Protein AF-A0A931EKB6-F1 (afdb_monomer)

Secondary structure (DSSP, 8-state):
-EEEEEES-TT-HHHHHHHHHHHHTT---EEE-TTT-HHHHHHHHHHTTTS----EEEEEE-SSS--TT-EEEEEES--HHHHHHHHHHTT----

Solvent-accessible surface area (backbone atoms only — not comparable to full-atom values): 5317 Å² total; per-residue (Å²): 115,64,44,36,38,35,36,26,45,85,83,38,69,67,36,44,50,51,54,49,52,32,58,77,27,64,40,78,68,45,82,34,37,38,88,82,32,71,65,36,31,50,31,41,10,66,79,46,82,72,36,86,65,68,36,28,41,37,34,21,45,54,74,87,66,67,55,95,86,50,64,48,48,78,34,73,67,61,54,69,71,60,48,51,53,42,34,50,77,59,69,54,62,73,106

Foldseek 3Di:
DKAKEWLEAPPDPLSVVVVVVCVQQVNDHYYHHLVVDVLSVVLCCQLVVNDNADGKIWITADDDGDDPPGPIDIGRSDDPVVVVVRCVVHPHGGD

Sequence (95 aa):
MAKVQIYGADWCPLTLGFRKYFGVNQIPFELLDVEKDPQAEEADKAMNSGKLKFPMVVVGQVEGYWKPGDNAAVLKNPRLAELEAALGRYGFKKG

Nearest PDB structures (foldseek):
  3zij-assembly2_B  TM=7.762E-01  e=7.144E-03  Bacillus cereus
  5zvl-assembly2_B  TM=8.002E-01  e=9.251E-03  Triticum aestivum
  3h8q-assembly2_B  TM=7.705E-01  e=4.087E-02  Homo sapiens
  4mje-assembly1_A  TM=6.627E-01  e=1.883E-02  Synechocystis sp. PCC 6803 substr. Kazusa
  3uiw-assembly1_A  TM=7.583E-01  e=1.395E-01  Danio rerio

Structure (mmCIF, N/CA/C/O backbone):
data_AF-A0A931EKB6-F1
#
_entry.id   AF-A0A931EKB6-F1
#
loop_
_atom_site.group_PDB
_atom_site.id
_atom_site.type_symbol
_atom_site.label_atom_id
_atom_site.label_alt_id
_atom_site.label_comp_id
_atom_site.label_asym_id
_atom_site.label_entity_id
_atom_site.label_seq_id
_atom_site.pdbx_PDB_ins_code
_atom_site.Cartn_x
_atom_site.Cartn_y
_atom_site.Cartn_z
_atom_site.occupancy
_atom_site.B_iso_or_equiv
_atom_site.auth_seq_id
_atom_site.auth_comp_id
_atom_site.auth_asym_id
_atom_site.auth_atom_id
_atom_site.pdbx_PDB_model_num
ATOM 1 N N . MET A 1 1 ? 3.526 -0.484 17.443 1.00 84.94 1 MET A N 1
ATOM 2 C CA . MET A 1 1 ? 2.161 -0.065 17.036 1.00 84.94 1 MET A CA 1
ATOM 3 C C . MET A 1 1 ? 1.915 -0.559 15.620 1.00 84.94 1 MET A C 1
ATOM 5 O O . MET A 1 1 ? 2.890 -0.687 14.888 1.00 84.94 1 MET A O 1
ATOM 9 N N . ALA A 1 2 ? 0.675 -0.874 15.240 1.00 94.75 2 ALA A N 1
ATOM 10 C CA . ALA A 1 2 ? 0.388 -1.212 13.848 1.00 94.75 2 ALA A CA 1
ATOM 11 C C . ALA A 1 2 ? 0.556 0.022 12.941 1.00 94.75 2 ALA A C 1
ATOM 13 O O . ALA A 1 2 ? 0.319 1.148 13.381 1.00 94.75 2 ALA A O 1
ATOM 14 N N . LYS A 1 3 ? 0.959 -0.197 11.688 1.00 97.81 3 LYS A N 1
ATOM 15 C CA . LYS A 1 3 ? 1.143 0.816 10.645 1.00 97.81 3 LYS A CA 1
ATOM 16 C C . LYS A 1 3 ? 0.374 0.433 9.382 1.00 97.81 3 LYS A C 1
ATOM 18 O O . LYS A 1 3 ? 0.098 -0.746 9.157 1.00 97.81 3 LYS A O 1
ATOM 23 N N . VAL A 1 4 ? 0.087 1.439 8.561 1.00 98.44 4 VAL A N 1
ATOM 24 C CA . VAL A 1 4 ? -0.322 1.284 7.163 1.00 98.44 4 VAL A CA 1
ATOM 25 C C . VAL A 1 4 ? 0.798 1.844 6.295 1.00 98.44 4 VAL A C 1
ATOM 27 O O . VAL A 1 4 ? 1.175 3.002 6.458 1.00 98.44 4 VAL A O 1
ATOM 30 N N . GLN A 1 5 ? 1.332 1.038 5.386 1.00 98.75 5 GLN A N 1
ATOM 31 C CA . GLN A 1 5 ? 2.372 1.445 4.443 1.00 98.75 5 GLN A CA 1
ATOM 32 C C . GLN A 1 5 ? 1.902 1.199 3.016 1.00 98.75 5 GLN A C 1
ATOM 34 O O . GLN A 1 5 ? 1.317 0.156 2.722 1.00 98.75 5 GLN A O 1
ATOM 39 N N . ILE A 1 6 ? 2.175 2.150 2.130 1.00 98.75 6 ILE A N 1
ATOM 40 C CA . ILE A 1 6 ? 1.966 2.018 0.692 1.00 98.75 6 ILE A CA 1
ATOM 41 C C . ILE A 1 6 ? 3.340 1.981 0.037 1.00 98.75 6 ILE A C 1
ATOM 43 O O . ILE A 1 6 ? 4.041 2.987 0.047 1.00 98.75 6 ILE A O 1
ATOM 47 N N . TYR A 1 7 ? 3.697 0.852 -0.559 1.00 98.81 7 TYR A N 1
ATOM 48 C CA . TYR A 1 7 ? 4.877 0.737 -1.409 1.00 98.81 7 TYR A CA 1
ATOM 49 C C . TYR A 1 7 ? 4.444 1.024 -2.840 1.00 98.81 7 TYR A C 1
ATOM 51 O O . TYR A 1 7 ? 3.683 0.251 -3.427 1.00 98.81 7 TYR A O 1
ATOM 59 N N . GLY A 1 8 ? 4.870 2.153 -3.396 1.00 98.38 8 GLY A N 1
ATOM 60 C CA . GLY A 1 8 ? 4.583 2.508 -4.782 1.00 98.38 8 GLY A CA 1
ATOM 61 C C . GLY A 1 8 ? 4.994 3.925 -5.140 1.00 98.38 8 GLY A C 1
ATOM 62 O O . GLY A 1 8 ? 5.359 4.698 -4.270 1.00 98.38 8 GLY A O 1
ATOM 63 N N . ALA A 1 9 ? 4.904 4.275 -6.421 1.00 97.81 9 ALA A N 1
ATOM 64 C CA . ALA A 1 9 ? 5.342 5.583 -6.903 1.00 97.81 9 ALA A CA 1
ATOM 65 C C . ALA A 1 9 ? 4.291 6.687 -6.691 1.00 97.81 9 ALA A C 1
ATOM 67 O O . ALA A 1 9 ? 3.083 6.440 -6.805 1.00 97.81 9 ALA A O 1
ATOM 68 N N . ASP A 1 10 ? 4.740 7.916 -6.430 1.00 93.81 10 ASP A N 1
ATOM 69 C CA . ASP A 1 10 ? 3.872 9.069 -6.150 1.00 93.81 10 ASP A CA 1
ATOM 70 C C . ASP A 1 10 ? 3.005 9.522 -7.336 1.00 93.81 10 ASP A C 1
ATOM 72 O O . ASP A 1 10 ? 1.916 10.059 -7.118 1.00 93.81 10 ASP A O 1
ATOM 76 N N . TRP A 1 11 ? 3.445 9.258 -8.566 1.00 95.50 11 TRP A N 1
ATOM 77 C CA . TRP A 1 11 ? 2.727 9.551 -9.807 1.00 95.50 11 TRP A CA 1
ATOM 78 C C . TRP A 1 11 ? 1.710 8.467 -10.197 1.00 95.50 11 TRP A C 1
ATOM 80 O O . TRP A 1 11 ? 0.839 8.708 -11.036 1.00 95.50 11 TRP A O 1
ATOM 90 N N . CYS A 1 12 ? 1.796 7.267 -9.611 1.00 97.38 12 CYS A N 1
ATOM 91 C CA . CYS A 1 12 ? 0.965 6.132 -10.002 1.00 97.38 12 CYS A CA 1
ATOM 92 C C . CYS A 1 12 ? -0.508 6.356 -9.604 1.00 97.38 12 CYS A C 1
ATOM 94 O O . CYS A 1 12 ? -0.804 6.512 -8.413 1.00 97.38 12 CYS A O 1
ATOM 96 N N . PRO A 1 13 ? -1.470 6.294 -10.550 1.00 97.69 13 PRO A N 1
ATOM 97 C CA . PRO A 1 13 ? -2.885 6.540 -10.255 1.00 97.69 13 PRO A CA 1
ATOM 98 C C . PRO A 1 13 ? -3.471 5.618 -9.178 1.00 97.69 13 PRO A C 1
ATOM 100 O O . PRO A 1 13 ? -4.301 6.047 -8.378 1.00 97.69 13 PRO A O 1
ATOM 103 N N . LEU A 1 14 ? -3.020 4.360 -9.122 1.00 97.88 14 LEU A N 1
ATOM 104 C CA . LEU A 1 14 ? -3.466 3.402 -8.108 1.00 97.88 14 LEU A CA 1
ATOM 105 C C . LEU A 1 14 ? -2.923 3.767 -6.718 1.00 97.88 14 LEU A C 1
ATOM 107 O O . LEU A 1 14 ? -3.684 3.785 -5.751 1.00 97.88 14 LEU A O 1
ATOM 111 N N . THR A 1 15 ? -1.643 4.146 -6.619 1.00 98.25 15 THR A N 1
ATOM 112 C CA . THR A 1 15 ? -1.038 4.662 -5.378 1.00 98.25 15 THR A CA 1
ATOM 113 C C . THR A 1 15 ? -1.776 5.907 -4.887 1.00 98.25 15 THR A C 1
ATOM 115 O O . THR A 1 15 ? -2.134 6.000 -3.712 1.00 98.25 15 THR A O 1
ATOM 118 N N . LEU A 1 16 ? -2.065 6.850 -5.789 1.00 98.25 16 LEU A N 1
ATOM 119 C CA . LEU A 1 16 ? -2.840 8.055 -5.483 1.00 98.25 16 LEU A CA 1
ATOM 120 C C . LEU A 1 16 ? -4.248 7.721 -4.971 1.00 98.25 16 LEU A C 1
ATOM 122 O O . LEU A 1 16 ? -4.725 8.368 -4.038 1.00 98.25 16 LEU A O 1
ATOM 126 N N . GLY A 1 17 ? -4.885 6.686 -5.526 1.00 98.31 17 GLY A N 1
ATOM 127 C CA . GLY A 1 17 ? -6.163 6.161 -5.046 1.00 98.31 17 GLY A CA 1
ATOM 128 C C . GLY A 1 17 ? -6.109 5.730 -3.578 1.00 98.31 17 GLY A C 1
ATOM 129 O O . GLY A 1 17 ? -6.947 6.163 -2.784 1.00 98.31 17 GLY A O 1
ATOM 130 N N . PHE A 1 18 ? -5.091 4.958 -3.188 1.00 98.38 18 PHE A N 1
ATOM 131 C CA . PHE A 1 18 ? -4.895 4.551 -1.792 1.00 98.38 18 PHE A CA 1
ATOM 132 C C . PHE A 1 18 ? -4.568 5.737 -0.877 1.00 98.38 18 PHE A C 1
ATOM 134 O O . PHE A 1 18 ? -5.192 5.879 0.173 1.00 98.38 18 PHE A O 1
ATOM 141 N N . ARG A 1 19 ? -3.672 6.644 -1.292 1.00 98.31 19 ARG A N 1
ATOM 142 C CA . ARG A 1 19 ? -3.355 7.874 -0.537 1.00 98.31 19 ARG A CA 1
ATOM 143 C C . ARG A 1 19 ? -4.613 8.698 -0.257 1.00 98.31 19 ARG A C 1
ATOM 145 O O . ARG A 1 19 ? -4.832 9.129 0.873 1.00 98.31 19 ARG A O 1
ATOM 152 N N . LYS A 1 20 ? -5.461 8.882 -1.275 1.00 98.38 20 LYS A N 1
ATOM 153 C CA . LYS A 1 20 ? -6.743 9.583 -1.141 1.00 98.38 20 LYS A CA 1
ATOM 154 C C . LYS A 1 20 ? -7.678 8.847 -0.187 1.00 98.38 20 LYS A C 1
ATOM 156 O O . LYS A 1 20 ? -8.266 9.488 0.676 1.00 98.38 20 LYS A O 1
ATOM 161 N N . TYR A 1 21 ? -7.810 7.528 -0.328 1.00 97.94 21 TYR A N 1
ATOM 162 C CA . TYR A 1 21 ? -8.658 6.720 0.546 1.00 97.94 21 TYR A CA 1
ATOM 163 C C . TYR A 1 21 ? -8.254 6.869 2.017 1.00 97.94 21 TYR A C 1
ATOM 165 O O . TYR A 1 21 ? -9.101 7.211 2.841 1.00 97.94 21 TYR A O 1
ATOM 173 N N . PHE A 1 22 ? -6.978 6.677 2.356 1.00 98.19 22 PHE A N 1
ATOM 174 C CA . PHE A 1 22 ? -6.528 6.802 3.742 1.00 98.19 22 PHE A CA 1
ATOM 175 C C . PHE A 1 22 ? -6.650 8.236 4.263 1.00 98.19 22 PHE A C 1
ATOM 177 O O . PHE A 1 22 ? -7.118 8.427 5.382 1.00 98.19 22 PHE A O 1
ATOM 184 N N . GLY A 1 23 ? -6.329 9.238 3.437 1.00 97.62 23 GLY A N 1
ATOM 185 C CA . GLY A 1 23 ? -6.487 10.647 3.796 1.00 97.62 23 GLY A CA 1
ATOM 186 C C . GLY A 1 23 ? -7.937 11.030 4.112 1.00 97.62 23 GLY A C 1
ATOM 187 O O . GLY A 1 23 ? -8.195 11.620 5.157 1.00 97.62 23 GLY A O 1
ATOM 188 N N . VAL A 1 24 ? -8.893 10.649 3.255 1.00 97.62 24 VAL A N 1
ATOM 189 C CA . VAL A 1 24 ? -10.330 10.932 3.458 1.00 97.62 24 VAL A CA 1
ATOM 190 C C . VAL A 1 24 ? -10.872 10.244 4.710 1.00 97.62 24 VAL A C 1
ATOM 192 O O . VAL A 1 24 ? -11.697 10.820 5.406 1.00 97.62 24 VAL A O 1
ATOM 195 N N . ASN A 1 25 ? -10.402 9.032 5.011 1.00 97.38 25 ASN A N 1
ATOM 196 C CA . ASN A 1 25 ? -10.853 8.265 6.174 1.00 97.38 25 ASN A CA 1
ATOM 197 C C . ASN A 1 25 ? -10.025 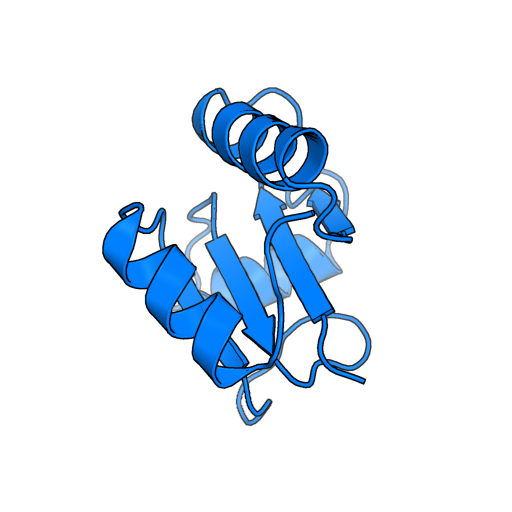8.539 7.442 1.00 97.38 25 ASN A C 1
ATOM 199 O O . ASN A 1 25 ? -10.182 7.819 8.426 1.00 97.38 25 ASN A O 1
ATOM 203 N N . GLN A 1 26 ? -9.128 9.532 7.415 1.00 97.06 26 GLN A N 1
ATOM 204 C CA . GLN A 1 26 ? -8.248 9.901 8.530 1.00 97.06 26 GLN A CA 1
ATOM 205 C C . GLN A 1 26 ? -7.412 8.730 9.080 1.00 97.06 26 GLN A C 1
ATOM 207 O O . GLN A 1 26 ? -7.097 8.673 10.267 1.00 97.06 26 GLN A O 1
ATOM 212 N N . ILE A 1 27 ? -7.031 7.791 8.212 1.00 97.19 27 ILE A N 1
ATOM 213 C CA . ILE A 1 27 ? -6.180 6.653 8.563 1.00 97.19 27 ILE A CA 1
ATOM 214 C C . ILE A 1 27 ? -4.721 7.084 8.365 1.00 97.19 27 ILE A C 1
ATOM 216 O O . ILE A 1 27 ? -4.342 7.389 7.232 1.00 97.19 27 ILE A O 1
ATOM 220 N N . PRO A 1 28 ? -3.880 7.107 9.417 1.00 97.06 28 PRO A N 1
ATOM 221 C CA . PRO A 1 28 ? -2.463 7.415 9.268 1.00 97.06 28 PRO A CA 1
ATOM 222 C C . PRO A 1 28 ? -1.776 6.366 8.391 1.00 97.06 28 PRO A C 1
ATOM 224 O O . PRO A 1 28 ? -1.942 5.166 8.613 1.00 97.06 28 PRO A O 1
ATOM 227 N N . PHE A 1 29 ? -0.987 6.816 7.419 1.00 97.94 29 PHE A N 1
ATOM 228 C CA . PHE A 1 29 ? -0.238 5.940 6.526 1.00 97.94 29 PHE A CA 1
ATOM 229 C C . PHE A 1 29 ? 1.120 6.543 6.167 1.00 97.94 29 PHE A C 1
ATOM 231 O O . PHE A 1 29 ? 1.327 7.752 6.258 1.00 97.94 29 PHE A O 1
ATOM 238 N N . GLU A 1 30 ? 2.022 5.683 5.715 1.00 98.12 30 GLU A N 1
ATOM 239 C CA . GLU A 1 30 ? 3.331 6.039 5.179 1.00 98.12 30 GLU A CA 1
ATOM 240 C C . GLU A 1 30 ? 3.370 5.698 3.684 1.00 98.12 30 GLU A C 1
ATOM 242 O O . GLU A 1 30 ? 2.945 4.614 3.279 1.00 98.12 30 GLU A O 1
ATOM 247 N N . LEU A 1 31 ? 3.838 6.631 2.853 1.00 98.38 31 LEU A N 1
ATOM 248 C CA . LEU A 1 31 ? 4.129 6.366 1.445 1.00 98.38 31 LEU A CA 1
ATOM 249 C C . LEU A 1 31 ? 5.623 6.085 1.310 1.00 98.38 31 LEU A C 1
ATOM 251 O O . LEU A 1 31 ? 6.434 6.956 1.611 1.00 98.38 31 LEU A O 1
ATOM 255 N N . LEU A 1 32 ? 5.954 4.896 0.822 1.00 98.56 32 LEU A N 1
ATOM 256 C CA . LEU A 1 32 ? 7.308 4.427 0.572 1.00 98.56 32 LEU A CA 1
ATOM 257 C C . LEU A 1 32 ? 7.507 4.346 -0.945 1.00 98.56 32 LEU A C 1
ATOM 259 O O . LEU A 1 32 ? 6.997 3.437 -1.608 1.00 98.56 32 LEU A O 1
ATOM 263 N N . ASP A 1 33 ? 8.173 5.360 -1.501 1.00 98.38 33 ASP A N 1
ATOM 264 C CA . ASP A 1 33 ? 8.343 5.511 -2.947 1.00 98.38 33 ASP A CA 1
ATOM 265 C C . ASP A 1 33 ? 9.441 4.581 -3.470 1.00 98.38 33 ASP A C 1
ATOM 267 O O . ASP A 1 33 ? 10.630 4.876 -3.375 1.00 98.38 33 ASP A O 1
ATOM 271 N N . VAL A 1 34 ? 9.020 3.456 -4.049 1.00 98.44 34 VAL A N 1
ATOM 272 C CA . VAL A 1 34 ? 9.903 2.384 -4.534 1.00 98.44 34 VAL A CA 1
ATOM 273 C C . VAL A 1 34 ? 10.829 2.803 -5.682 1.00 98.44 34 VAL A C 1
ATOM 275 O O . VAL A 1 34 ? 11.721 2.040 -6.032 1.00 98.44 34 VAL A O 1
ATOM 278 N N . GLU A 1 35 ? 10.632 3.978 -6.290 1.00 97.88 35 GLU A N 1
ATOM 279 C CA . GLU A 1 35 ? 11.534 4.510 -7.323 1.00 97.88 35 GLU A CA 1
ATOM 280 C C . GLU A 1 35 ? 12.603 5.4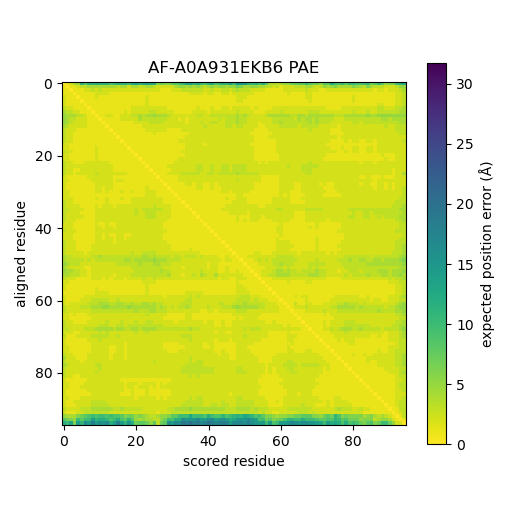56 -6.753 1.00 97.88 35 GLU A C 1
ATOM 282 O O . GLU A 1 35 ? 13.576 5.774 -7.436 1.00 97.88 35 GLU A O 1
ATOM 287 N N . LYS A 1 36 ? 12.434 5.919 -5.509 1.00 98.25 36 LYS A N 1
ATOM 288 C CA . LYS A 1 36 ? 13.333 6.885 -4.851 1.00 98.25 36 LYS A CA 1
ATOM 289 C C . LYS A 1 36 ? 14.000 6.325 -3.598 1.00 98.25 36 LYS A C 1
ATOM 291 O O . LYS A 1 36 ? 14.980 6.896 -3.124 1.00 98.25 36 LYS A O 1
ATOM 296 N N . ASP A 1 37 ? 13.472 5.229 -3.074 1.00 98.19 37 ASP A N 1
ATOM 297 C CA . ASP A 1 37 ? 13.911 4.585 -1.849 1.00 98.19 37 ASP A CA 1
ATOM 298 C C . ASP A 1 37 ? 14.302 3.122 -2.125 1.00 98.19 37 ASP A C 1
ATOM 300 O O . ASP A 1 37 ? 13.429 2.266 -2.310 1.00 98.19 37 ASP A O 1
ATOM 304 N N . PRO A 1 38 ? 15.612 2.810 -2.135 1.00 98.44 38 PRO A N 1
ATOM 305 C CA . PRO A 1 38 ? 16.098 1.455 -2.383 1.00 98.44 38 PRO A CA 1
ATOM 306 C C . PRO A 1 38 ? 15.582 0.413 -1.380 1.00 98.44 38 PRO A C 1
ATOM 308 O O . PRO A 1 38 ? 15.421 -0.751 -1.741 1.00 98.44 38 PRO A O 1
ATOM 311 N N . GLN A 1 39 ? 15.303 0.803 -0.132 1.00 98.50 39 GLN A N 1
ATOM 312 C CA . GLN A 1 39 ? 14.791 -0.126 0.880 1.00 98.50 39 GLN A CA 1
ATOM 313 C C . GLN A 1 39 ? 13.307 -0.430 0.646 1.00 98.50 39 GLN A C 1
ATOM 315 O O 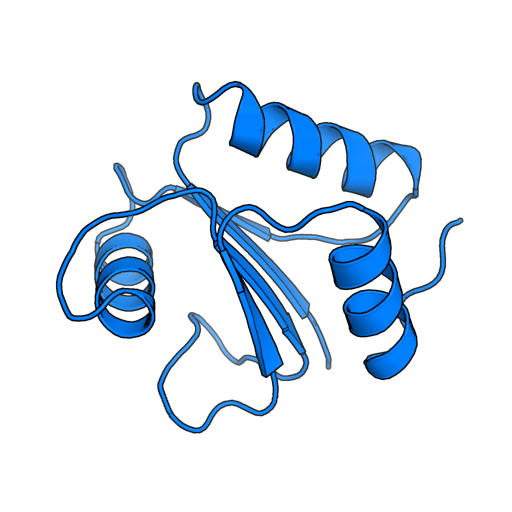. GLN A 1 39 ? 12.866 -1.567 0.828 1.00 98.50 39 GLN A O 1
ATOM 320 N N . ALA A 1 40 ? 12.542 0.560 0.178 1.00 98.56 40 ALA A N 1
ATOM 321 C CA . ALA A 1 40 ? 11.173 0.345 -0.275 1.00 98.56 40 ALA A CA 1
ATOM 322 C C . ALA A 1 40 ? 11.125 -0.562 -1.516 1.00 98.56 40 ALA A C 1
ATOM 324 O O . ALA A 1 40 ? 10.280 -1.456 -1.591 1.00 98.56 40 ALA A O 1
ATOM 325 N N . GLU A 1 41 ? 12.043 -0.366 -2.469 1.00 98.69 41 GLU A N 1
ATOM 326 C CA . GLU A 1 41 ? 12.175 -1.218 -3.656 1.00 98.69 41 GLU A CA 1
ATOM 327 C C . GLU A 1 41 ? 12.479 -2.679 -3.281 1.00 98.69 41 GLU A C 1
ATOM 329 O O . GLU A 1 41 ? 11.861 -3.609 -3.809 1.00 98.69 41 GLU A O 1
ATOM 334 N N . GLU A 1 4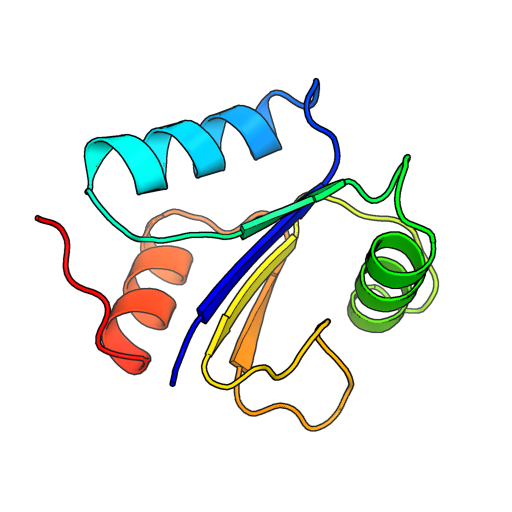2 ? 13.414 -2.893 -2.351 1.00 98.62 42 GLU A N 1
ATOM 335 C CA . GLU A 1 42 ? 13.781 -4.224 -1.864 1.00 98.62 42 GLU A CA 1
ATOM 336 C C . GLU A 1 42 ? 12.603 -4.918 -1.172 1.00 98.62 42 GLU A C 1
ATOM 338 O O . GLU A 1 42 ? 12.305 -6.078 -1.475 1.00 98.62 42 GLU A O 1
ATOM 343 N N . ALA A 1 43 ? 11.883 -4.204 -0.304 1.00 98.56 43 ALA A N 1
ATOM 344 C CA . ALA A 1 43 ? 10.691 -4.726 0.356 1.00 98.56 43 ALA A CA 1
ATOM 345 C C . ALA A 1 43 ? 9.591 -5.099 -0.656 1.00 98.56 43 ALA A C 1
ATOM 347 O O . ALA A 1 43 ? 9.006 -6.181 -0.561 1.00 98.56 43 ALA A O 1
ATOM 348 N N . ASP A 1 44 ? 9.340 -4.259 -1.668 1.00 98.62 44 ASP A N 1
ATOM 349 C CA . ASP A 1 44 ? 8.379 -4.559 -2.737 1.00 98.62 44 ASP A CA 1
ATOM 350 C C . ASP A 1 44 ? 8.749 -5.833 -3.501 1.00 98.62 44 ASP A C 1
ATOM 352 O O . ASP A 1 44 ? 7.919 -6.737 -3.665 1.00 98.62 44 ASP A O 1
ATOM 356 N N . LYS A 1 45 ? 10.021 -5.957 -3.890 1.00 98.50 45 LYS A N 1
ATOM 357 C CA . LYS A 1 45 ? 10.547 -7.159 -4.541 1.00 98.50 45 LYS A CA 1
ATOM 358 C C . LYS A 1 45 ? 10.420 -8.386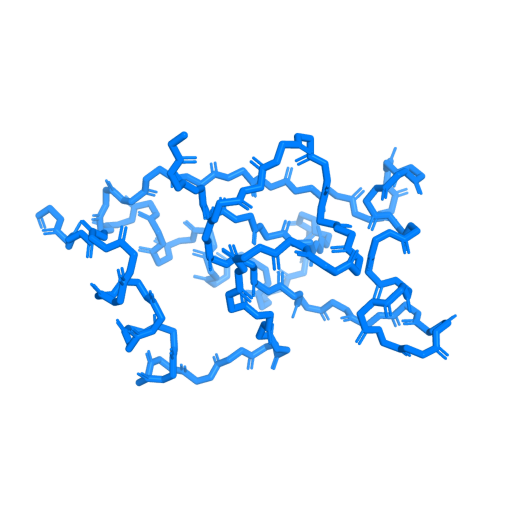 -3.643 1.00 98.50 45 LYS A C 1
ATOM 360 O O . LYS A 1 45 ? 10.029 -9.444 -4.143 1.00 98.50 45 LYS A O 1
ATOM 365 N N . ALA A 1 46 ? 10.689 -8.272 -2.343 1.00 98.25 46 ALA A N 1
ATOM 366 C CA . ALA A 1 46 ? 10.534 -9.372 -1.392 1.00 98.25 46 ALA A CA 1
ATOM 367 C C . ALA A 1 46 ? 9.076 -9.865 -1.318 1.00 98.25 46 ALA A C 1
ATOM 369 O O . ALA A 1 46 ? 8.837 -11.073 -1.330 1.00 98.25 46 ALA A O 1
ATOM 370 N N . MET A 1 47 ? 8.096 -8.954 -1.351 1.00 98.31 47 MET A N 1
ATOM 371 C CA . MET A 1 47 ? 6.665 -9.298 -1.411 1.00 98.31 47 MET A CA 1
ATOM 372 C C . MET A 1 47 ? 6.251 -9.950 -2.743 1.00 98.31 47 MET A C 1
ATOM 374 O O . MET A 1 47 ? 5.235 -10.640 -2.819 1.00 98.31 47 MET A O 1
ATOM 378 N N . ASN A 1 48 ? 7.030 -9.745 -3.807 1.00 97.94 48 ASN A N 1
ATOM 379 C CA . ASN A 1 48 ? 6.662 -10.075 -5.183 1.00 97.94 48 ASN A CA 1
ATOM 380 C C . ASN A 1 48 ? 7.646 -11.027 -5.882 1.00 97.94 48 ASN A C 1
ATOM 382 O O . ASN A 1 48 ? 7.774 -11.006 -7.111 1.00 97.94 48 ASN A O 1
ATOM 386 N N . SER A 1 49 ? 8.317 -11.898 -5.121 1.00 96.31 49 SER A N 1
ATOM 387 C CA . SER A 1 49 ? 9.239 -12.912 -5.669 1.00 96.31 49 SER A CA 1
ATOM 388 C C . SER A 1 49 ? 10.345 -12.305 -6.550 1.00 96.31 49 SER A C 1
ATOM 390 O O . SER A 1 49 ? 10.614 -12.774 -7.656 1.00 96.31 49 SER A O 1
ATOM 392 N N . GLY A 1 50 ? 10.944 -11.210 -6.081 1.00 97.00 50 GLY A N 1
ATOM 393 C CA . GLY A 1 50 ? 12.045 -10.501 -6.734 1.00 97.00 50 GLY A CA 1
ATOM 394 C C . GLY A 1 50 ? 11.630 -9.497 -7.814 1.00 97.00 50 GLY A C 1
ATOM 395 O O . GLY A 1 50 ? 12.496 -8.868 -8.419 1.00 97.00 50 GLY A O 1
ATOM 396 N N . LYS A 1 51 ? 10.330 -9.328 -8.089 1.00 97.69 51 LYS A N 1
ATOM 397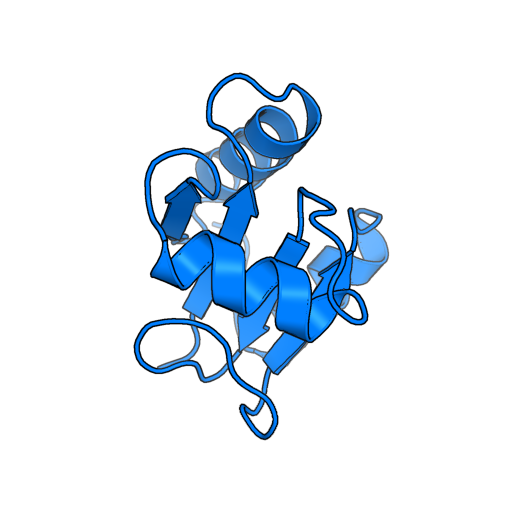 C CA . LYS A 1 51 ? 9.833 -8.425 -9.142 1.00 97.69 51 LYS A CA 1
ATOM 398 C C . LYS A 1 51 ? 9.254 -7.152 -8.544 1.00 97.69 51 LYS A C 1
ATOM 400 O O . LYS A 1 51 ? 8.423 -7.242 -7.657 1.00 97.69 51 LYS A O 1
ATOM 405 N N . LEU A 1 52 ? 9.590 -6.001 -9.119 1.00 96.81 52 LEU A N 1
ATOM 406 C CA . LEU A 1 52 ? 8.960 -4.732 -8.754 1.00 96.81 52 LEU A CA 1
ATOM 407 C C . LEU A 1 52 ? 7.494 -4.712 -9.233 1.00 96.81 52 LEU A C 1
ATOM 409 O O . LEU A 1 52 ? 7.223 -4.852 -10.434 1.00 96.81 52 LEU A O 1
ATOM 413 N N . LYS A 1 53 ? 6.538 -4.621 -8.303 1.00 96.44 53 LYS A N 1
ATOM 414 C CA . LYS A 1 53 ? 5.088 -4.701 -8.533 1.00 96.44 53 LYS A CA 1
ATOM 415 C C . LYS A 1 53 ? 4.318 -3.861 -7.502 1.00 96.44 53 LYS A C 1
ATOM 417 O O . LYS A 1 53 ? 3.801 -4.395 -6.528 1.00 96.44 53 LYS A O 1
ATOM 422 N N . PHE A 1 54 ? 4.102 -2.591 -7.822 1.00 96.25 54 PHE A N 1
ATOM 423 C CA . PHE A 1 54 ? 3.353 -1.652 -6.987 1.00 96.25 54 PHE A CA 1
ATOM 424 C C . PHE A 1 54 ? 1.971 -1.282 -7.582 1.00 96.25 54 PHE A C 1
ATOM 426 O O . PHE A 1 54 ? 1.763 -1.424 -8.792 1.00 96.25 54 PHE A O 1
ATOM 433 N N . PRO A 1 55 ? 1.017 -0.788 -6.766 1.00 98.06 55 PRO A N 1
ATOM 434 C CA . PRO A 1 55 ? 1.131 -0.578 -5.323 1.00 98.06 55 PRO A CA 1
ATOM 435 C C . PRO A 1 55 ? 0.974 -1.864 -4.501 1.00 98.06 55 PRO A C 1
ATOM 437 O O . PRO A 1 55 ? 0.085 -2.681 -4.763 1.00 98.06 55 PRO A O 1
ATOM 440 N N . MET A 1 56 ? 1.789 -1.989 -3.456 1.00 98.75 56 MET A N 1
ATOM 441 C CA . MET A 1 56 ? 1.553 -2.911 -2.346 1.00 98.75 56 MET A CA 1
ATOM 442 C C . MET A 1 56 ? 1.077 -2.115 -1.135 1.00 98.75 56 MET A C 1
ATOM 444 O O . MET A 1 56 ? 1.592 -1.035 -0.850 1.00 98.75 56 MET A O 1
ATOM 448 N N . VAL A 1 57 ? 0.100 -2.648 -0.411 1.00 98.75 57 VAL A N 1
ATOM 449 C CA . VAL A 1 57 ? -0.371 -2.082 0.852 1.00 98.75 57 VAL A CA 1
ATOM 450 C C . VAL A 1 57 ? -0.063 -3.073 1.962 1.00 98.75 57 VAL A C 1
ATOM 452 O O . VAL A 1 57 ? -0.490 -4.226 1.907 1.00 98.75 57 VAL A O 1
ATOM 455 N N . VAL A 1 58 ? 0.667 -2.617 2.973 1.00 98.75 58 VAL A N 1
ATOM 456 C CA . VAL A 1 58 ? 0.995 -3.402 4.161 1.00 98.75 58 VAL A CA 1
ATOM 457 C C . VAL A 1 58 ? 0.250 -2.825 5.354 1.00 98.75 58 VAL A C 1
ATOM 459 O O . VAL A 1 58 ? 0.319 -1.625 5.612 1.00 98.75 58 VAL A O 1
ATOM 462 N N . VAL A 1 59 ? -0.466 -3.678 6.086 1.00 98.69 59 VAL A N 1
ATOM 463 C CA . VAL A 1 59 ? -1.203 -3.297 7.297 1.00 98.69 59 VAL A CA 1
ATOM 464 C C . VAL A 1 59 ? -0.804 -4.228 8.430 1.00 98.69 59 VAL A C 1
ATOM 466 O O . VAL A 1 59 ? -1.087 -5.421 8.366 1.00 98.69 59 VAL A O 1
ATOM 469 N N . GLY A 1 60 ? -0.167 -3.705 9.475 1.00 98.25 60 GLY A N 1
ATOM 470 C CA . GLY A 1 60 ? 0.145 -4.498 10.663 1.00 98.25 60 GLY A CA 1
ATOM 471 C C . GLY A 1 60 ? 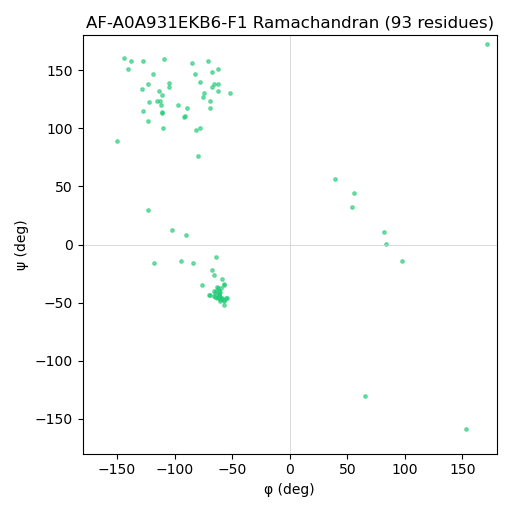1.351 -4.025 11.453 1.00 98.25 60 GLY A C 1
ATOM 472 O O . GLY A 1 60 ? 1.723 -2.856 11.404 1.00 98.25 60 GLY A O 1
ATOM 473 N N . GLN A 1 61 ? 1.928 -4.918 12.252 1.00 97.69 61 GLN A N 1
ATOM 474 C CA . GLN A 1 61 ? 3.072 -4.603 13.104 1.00 97.69 61 GLN A CA 1
ATOM 475 C C . GLN A 1 61 ? 4.357 -4.654 12.276 1.00 97.69 61 GLN A C 1
ATOM 477 O O . GLN A 1 61 ? 4.897 -5.729 12.036 1.00 97.69 61 GLN A O 1
ATOM 482 N N . VAL A 1 62 ? 4.818 -3.478 11.844 1.00 96.62 62 VAL A N 1
ATOM 483 C CA . VAL A 1 62 ? 6.027 -3.305 11.031 1.00 96.62 62 VAL A CA 1
ATOM 484 C C . VAL A 1 62 ? 6.936 -2.262 11.678 1.00 96.62 62 VAL A C 1
ATOM 486 O O . VAL A 1 62 ? 6.488 -1.180 12.078 1.00 96.62 62 VAL A O 1
ATOM 489 N N . GLU A 1 63 ? 8.222 -2.586 11.765 1.00 94.62 63 GLU A N 1
ATOM 490 C CA . GLU A 1 63 ? 9.291 -1.680 12.184 1.00 94.62 63 GLU A CA 1
ATOM 491 C C . GLU A 1 63 ? 10.192 -1.385 10.982 1.00 94.62 63 GLU A C 1
ATOM 493 O O . GLU A 1 63 ? 10.753 -2.305 10.390 1.00 94.62 63 GLU A O 1
ATOM 498 N N . GLY A 1 64 ? 10.304 -0.107 10.607 1.00 96.19 64 GLY A N 1
ATOM 499 C CA . GLY A 1 64 ? 10.909 0.289 9.332 1.00 96.19 64 GLY A CA 1
ATOM 500 C C . GLY A 1 64 ? 10.079 -0.188 8.138 1.00 96.19 64 GLY A C 1
ATOM 501 O O . GLY A 1 64 ? 8.867 0.028 8.115 1.00 96.19 64 GLY A O 1
ATOM 502 N N . TYR A 1 65 ? 10.737 -0.834 7.178 1.00 98.25 65 TYR A N 1
ATOM 503 C CA . TYR A 1 65 ? 10.124 -1.464 6.008 1.00 98.25 65 TYR A CA 1
ATOM 504 C C . TYR A 1 65 ? 9.646 -2.880 6.336 1.00 98.25 65 TYR A C 1
ATOM 506 O O . TYR A 1 65 ? 10.161 -3.537 7.243 1.00 98.25 65 TYR A O 1
ATOM 514 N N . TRP A 1 66 ? 8.678 -3.361 5.565 1.00 98.50 66 TRP A N 1
ATOM 515 C CA . TRP A 1 66 ? 8.182 -4.719 5.670 1.00 98.50 66 TRP A CA 1
ATOM 516 C C . TRP A 1 66 ? 9.272 -5.709 5.273 1.00 98.50 66 TRP A C 1
ATOM 518 O O . TRP A 1 66 ? 9.966 -5.534 4.270 1.00 98.50 66 TRP A O 1
ATOM 528 N N . LYS A 1 67 ? 9.364 -6.790 6.040 1.00 98.00 67 LYS A N 1
ATOM 529 C CA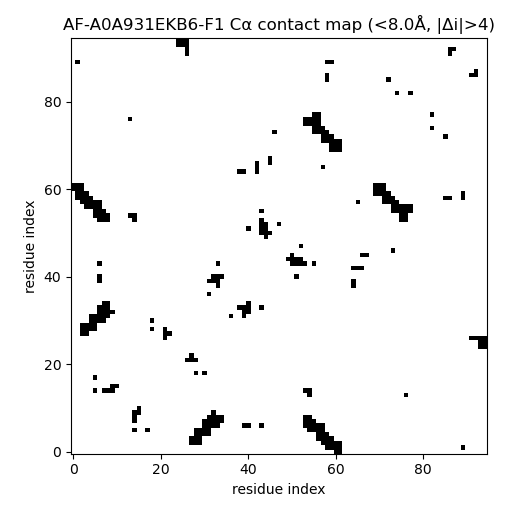 . LYS A 1 67 ? 10.227 -7.938 5.763 1.00 98.00 67 LYS A CA 1
ATOM 530 C C . LYS A 1 67 ? 9.496 -9.250 6.057 1.00 98.00 67 LYS A C 1
ATOM 532 O O . LYS A 1 67 ? 8.552 -9.274 6.856 1.00 98.00 67 LYS A O 1
ATOM 537 N N . PRO A 1 68 ? 9.943 -10.371 5.462 1.00 97.31 68 PRO A N 1
ATOM 538 C CA . PRO A 1 68 ? 9.418 -11.686 5.802 1.00 97.31 68 PRO A CA 1
ATOM 539 C C . PRO A 1 68 ? 9.451 -11.942 7.314 1.00 97.31 68 PRO A C 1
ATOM 541 O O . PRO A 1 68 ? 10.473 -11.743 7.967 1.00 97.31 68 PRO A O 1
ATOM 544 N N . GLY A 1 69 ? 8.323 -12.396 7.859 1.00 96.56 69 GLY A N 1
ATOM 545 C CA . GLY A 1 69 ? 8.151 -12.660 9.290 1.00 96.56 69 GLY A CA 1
ATOM 546 C C . GLY A 1 69 ? 7.468 -11.537 10.075 1.00 96.56 69 GLY A C 1
ATOM 547 O O . GLY A 1 69 ? 6.990 -11.802 11.177 1.00 96.56 69 GLY A O 1
ATOM 548 N N . ASP A 1 70 ? 7.343 -10.326 9.519 1.00 97.56 70 ASP A N 1
ATOM 549 C CA . ASP A 1 70 ? 6.540 -9.275 10.150 1.00 97.56 70 ASP A CA 1
ATOM 550 C C . ASP A 1 70 ? 5.062 -9.698 10.240 1.00 97.56 70 ASP A C 1
ATOM 552 O O . ASP A 1 70 ? 4.480 -10.243 9.296 1.00 97.56 70 ASP A O 1
ATOM 556 N N . ASN A 1 71 ? 4.423 -9.409 11.377 1.00 97.81 71 ASN A N 1
ATOM 557 C CA . ASN A 1 71 ? 3.003 -9.685 11.593 1.00 97.81 71 ASN A CA 1
ATOM 558 C C . ASN A 1 71 ? 2.138 -8.609 10.920 1.00 97.81 71 ASN A C 1
ATOM 560 O O . ASN A 1 71 ? 1.587 -7.719 11.580 1.00 97.81 71 ASN A O 1
ATOM 564 N N . ALA A 1 72 ? 2.020 -8.706 9.600 1.00 98.38 72 ALA A N 1
ATOM 565 C CA . ALA A 1 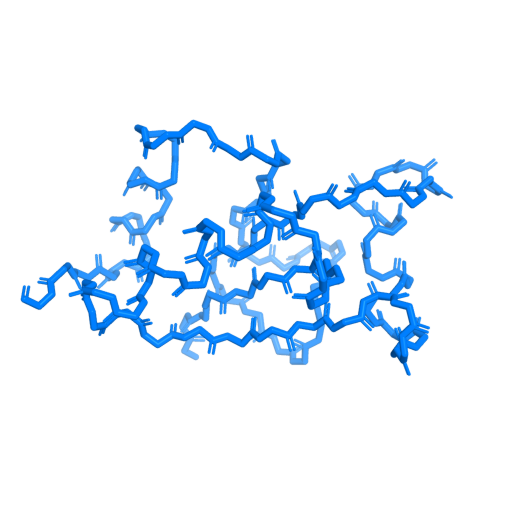72 ? 1.245 -7.795 8.777 1.00 98.38 72 ALA A CA 1
ATOM 566 C C . ALA A 1 72 ? 0.493 -8.521 7.656 1.00 98.38 72 ALA A C 1
ATOM 568 O O . ALA A 1 72 ? 0.933 -9.545 7.136 1.00 98.38 72 ALA A O 1
ATOM 569 N N . ALA A 1 73 ? -0.642 -7.954 7.256 1.00 98.44 73 ALA A N 1
ATOM 570 C CA . ALA A 1 73 ? -1.278 -8.270 5.990 1.00 98.44 73 ALA A CA 1
ATOM 571 C C . ALA A 1 73 ? -0.501 -7.583 4.859 1.00 98.44 73 ALA A C 1
ATOM 573 O O . ALA A 1 73 ? -0.290 -6.372 4.907 1.00 98.44 73 ALA A O 1
ATOM 574 N N . VAL A 1 74 ? -0.104 -8.357 3.850 1.00 98.50 74 VAL A N 1
ATOM 575 C CA . VAL A 1 74 ? 0.595 -7.886 2.649 1.00 98.50 74 VAL A CA 1
ATOM 576 C C . VAL A 1 74 ? -0.346 -8.021 1.466 1.00 98.50 74 VAL A C 1
ATOM 578 O O . VAL A 1 74 ? -0.707 -9.133 1.084 1.00 98.50 74 VAL A O 1
ATOM 581 N N . LEU A 1 75 ? -0.760 -6.893 0.900 1.00 98.50 75 LEU A N 1
ATOM 582 C CA . LEU A 1 75 ? -1.843 -6.842 -0.070 1.00 98.50 75 LEU A CA 1
ATOM 583 C C . LEU A 1 75 ? -1.369 -6.226 -1.382 1.00 98.50 75 LEU A C 1
ATOM 585 O O . LEU A 1 75 ? -0.910 -5.085 -1.421 1.00 98.50 75 LEU A O 1
ATOM 589 N N . LYS A 1 76 ? -1.520 -6.963 -2.479 1.00 98.19 76 LYS A N 1
ATOM 590 C CA . LYS A 1 76 ? -1.143 -6.490 -3.810 1.00 98.19 76 LYS A CA 1
ATOM 591 C C . LYS A 1 76 ? -2.315 -5.815 -4.494 1.00 98.19 76 LYS A C 1
ATOM 593 O O . LYS A 1 76 ? -3.243 -6.506 -4.902 1.00 98.19 76 LYS A O 1
ATOM 598 N N . ASN A 1 77 ? -2.243 -4.493 -4.659 1.00 97.56 77 ASN A N 1
ATOM 599 C CA . ASN A 1 77 ? -3.313 -3.678 -5.240 1.00 97.56 77 ASN A CA 1
ATOM 600 C C . ASN A 1 77 ? -4.720 -4.135 -4.770 1.00 97.56 77 ASN A C 1
ATOM 602 O O . ASN A 1 77 ? -5.540 -4.544 -5.602 1.00 97.56 77 ASN A O 1
ATOM 606 N N . PRO A 1 78 ? -4.971 -4.170 -3.444 1.00 97.75 78 PRO A N 1
ATOM 607 C CA . PRO A 1 78 ? -6.151 -4.823 -2.891 1.00 97.75 78 PRO A CA 1
ATOM 608 C C . PRO A 1 78 ? -7.451 -4.188 -3.358 1.00 97.75 78 PRO A C 1
ATOM 610 O O . PRO A 1 78 ? -7.555 -2.975 -3.559 1.00 97.75 78 PRO A O 1
ATOM 613 N N . ARG A 1 79 ? -8.495 -5.016 -3.416 1.00 97.25 79 ARG A N 1
ATOM 614 C CA . ARG A 1 79 ? -9.871 -4.513 -3.484 1.00 97.25 79 ARG A CA 1
ATOM 615 C C . ARG A 1 79 ? -10.261 -3.903 -2.138 1.00 97.25 79 ARG A C 1
ATOM 617 O O . ARG A 1 79 ? -9.730 -4.280 -1.097 1.00 97.25 79 ARG A O 1
ATOM 624 N N . LEU A 1 80 ? -11.259 -3.019 -2.148 1.00 96.00 80 LEU A N 1
ATOM 625 C CA . LEU A 1 80 ? -11.693 -2.305 -0.944 1.00 96.00 80 LEU A CA 1
ATOM 626 C C . LEU A 1 80 ? -12.044 -3.242 0.225 1.00 96.00 80 LEU A C 1
ATOM 628 O O . LEU A 1 80 ? -11.574 -3.022 1.333 1.00 96.00 80 LEU A O 1
ATOM 632 N N . ALA A 1 81 ? -12.801 -4.315 -0.026 1.00 96.94 81 ALA A N 1
ATOM 633 C CA . ALA A 1 81 ? -13.208 -5.252 1.025 1.00 96.94 81 ALA A CA 1
ATOM 634 C C . ALA A 1 81 ? -12.017 -5.966 1.695 1.00 96.94 81 ALA A C 1
ATOM 636 O O . ALA A 1 81 ? -12.017 -6.183 2.903 1.00 96.94 81 ALA A O 1
ATOM 637 N N . GLU A 1 82 ? -10.985 -6.306 0.919 1.00 98.00 82 GLU A N 1
ATOM 638 C CA . GLU A 1 82 ? -9.762 -6.934 1.429 1.00 98.00 82 GLU A CA 1
ATOM 639 C C . GLU A 1 82 ? -8.955 -5.947 2.279 1.00 98.00 82 GLU A C 1
ATOM 641 O O . GLU A 1 82 ? -8.512 -6.279 3.381 1.00 98.00 82 GLU A O 1
ATOM 646 N N . LEU A 1 83 ? -8.834 -4.705 1.799 1.00 98.12 83 LEU A N 1
ATOM 647 C CA . LEU A 1 83 ? -8.188 -3.631 2.540 1.00 98.12 83 LEU A CA 1
ATOM 648 C C . LEU A 1 83 ? -8.906 -3.351 3.870 1.00 98.12 83 LEU A C 1
ATOM 650 O O . LEU A 1 83 ? -8.259 -3.255 4.909 1.00 98.12 83 LEU A O 1
ATOM 654 N N . GLU A 1 84 ? -10.234 -3.244 3.863 1.00 97.31 84 GLU A N 1
ATOM 655 C CA . GLU A 1 84 ? -11.032 -2.986 5.067 1.00 97.31 84 GLU A CA 1
ATOM 656 C C . GLU A 1 84 ? -10.935 -4.118 6.091 1.00 97.31 84 GLU A C 1
ATOM 658 O O . GLU A 1 84 ? -10.794 -3.851 7.286 1.00 97.31 84 GLU A O 1
ATOM 663 N N . ALA A 1 85 ? -10.935 -5.374 5.637 1.00 98.00 85 ALA A N 1
ATOM 664 C CA . ALA A 1 85 ? -10.734 -6.521 6.515 1.00 98.00 85 ALA A CA 1
ATOM 665 C C . ALA A 1 85 ? -9.357 -6.476 7.202 1.00 98.00 85 ALA A C 1
ATOM 667 O O . ALA A 1 85 ? -9.258 -6.698 8.412 1.00 98.00 85 ALA A O 1
ATOM 668 N N . ALA A 1 86 ? -8.298 -6.136 6.459 1.00 98.19 86 ALA A N 1
ATOM 669 C CA . ALA A 1 86 ? -6.957 -5.981 7.018 1.00 98.19 86 ALA A CA 1
ATOM 670 C C . ALA A 1 86 ? -6.876 -4.812 8.013 1.00 98.19 86 ALA A C 1
ATOM 672 O O . ALA A 1 86 ? -6.353 -4.976 9.114 1.00 98.19 86 ALA A O 1
ATOM 673 N N . LEU A 1 87 ? -7.443 -3.654 7.669 1.00 98.12 87 LEU A N 1
ATOM 674 C CA . LEU A 1 87 ? -7.510 -2.489 8.558 1.00 98.12 87 LEU A CA 1
ATOM 675 C C . LEU A 1 87 ? -8.217 -2.825 9.876 1.00 98.12 87 LEU A C 1
ATOM 677 O O . LEU A 1 87 ? -7.670 -2.559 10.948 1.00 98.12 87 LEU A O 1
ATOM 681 N N . GLY A 1 88 ? -9.381 -3.477 9.803 1.00 97.38 88 GLY A N 1
ATOM 682 C CA . GLY A 1 88 ? -10.146 -3.895 10.975 1.00 97.38 88 GLY A CA 1
ATOM 683 C C . GLY A 1 88 ? -9.382 -4.881 11.860 1.00 97.38 88 GLY A C 1
ATOM 684 O O . GLY A 1 88 ? -9.346 -4.709 13.078 1.00 97.38 88 GLY A O 1
ATOM 685 N N . ARG A 1 89 ? -8.691 -5.861 11.257 1.00 97.50 89 ARG A N 1
ATOM 686 C CA . ARG A 1 89 ? -7.853 -6.832 11.982 1.00 97.50 89 ARG A CA 1
ATOM 687 C C . ARG A 1 89 ? -6.770 -6.163 12.834 1.00 97.50 89 ARG A C 1
ATOM 689 O O . ARG A 1 89 ? -6.449 -6.678 13.902 1.00 97.50 89 ARG A O 1
ATOM 696 N N . TYR A 1 90 ? -6.219 -5.038 12.381 1.00 97.44 90 TYR A N 1
ATOM 697 C CA . TYR A 1 90 ? -5.164 -4.302 13.088 1.00 97.44 90 TYR A CA 1
ATOM 698 C C . TYR A 1 90 ? -5.666 -3.053 13.829 1.00 97.44 90 TYR A C 1
ATOM 700 O O . TYR A 1 90 ? -4.859 -2.260 14.313 1.00 97.44 90 TYR A O 1
ATOM 708 N N . GLY A 1 91 ? -6.986 -2.902 13.976 1.00 95.75 91 GLY A N 1
ATOM 709 C CA . GLY A 1 91 ? -7.602 -1.881 14.823 1.00 95.75 91 GLY A CA 1
ATOM 710 C C . GLY A 1 91 ? -7.711 -0.490 14.197 1.00 95.75 91 GLY A C 1
ATOM 711 O O . GLY A 1 91 ? -8.056 0.458 14.902 1.00 95.75 91 GLY A O 1
ATOM 712 N N . PHE A 1 92 ? -7.461 -0.350 12.894 1.00 95.62 92 PHE A N 1
ATOM 713 C CA . PHE A 1 92 ? -7.701 0.906 12.191 1.00 95.62 92 PHE A CA 1
ATOM 714 C C . PHE A 1 92 ? -9.201 1.100 11.975 1.00 95.62 92 PHE A C 1
ATOM 716 O O . PHE A 1 92 ? -9.899 0.210 11.487 1.00 95.62 92 PHE A O 1
ATOM 723 N N . LYS A 1 93 ? -9.694 2.285 12.331 1.00 88.06 93 LYS A N 1
ATOM 724 C CA . LYS A 1 93 ? -11.078 2.704 12.113 1.00 88.06 93 LYS A CA 1
ATOM 725 C C . LYS A 1 93 ? -11.080 3.921 11.203 1.00 88.06 93 LYS A C 1
ATOM 727 O O . LYS A 1 93 ? -10.153 4.725 11.253 1.00 88.06 93 LYS A O 1
ATOM 732 N N . LYS A 1 94 ? -12.115 4.028 10.377 1.00 82.94 94 LYS A N 1
ATOM 733 C CA . LYS A 1 94 ? -12.398 5.256 9.635 1.00 82.94 94 LYS A CA 1
ATOM 734 C C . LYS A 1 94 ? -12.815 6.331 10.646 1.00 82.94 94 LYS A C 1
ATOM 736 O O . LYS A 1 94 ? -13.555 5.999 11.578 1.00 82.94 94 LYS A O 1
ATOM 741 N N . GLY A 1 95 ? -12.273 7.537 10.490 1.00 70.44 95 GLY A N 1
ATOM 742 C CA . GLY A 1 95 ? -12.699 8.732 11.226 1.00 70.44 95 GLY A CA 1
ATOM 743 C C . GLY A 1 95 ? -14.110 9.168 10.865 1.00 70.44 95 GLY A C 1
ATOM 744 O O . GLY A 1 95 ? -14.553 8.842 9.739 1.00 70.44 95 GLY A O 1
#

pLDDT: mean 97.04, std 3.65, range [70.44, 98.81]

Mean predicted aligned error: 2.15 Å

Radius of gyration: 12.09 Å; Cα contacts (8 Å, |Δi|>4): 160; chains: 1; bounding box: 29×24×27 Å